Protein AF-A0A4V5TTK5-F1 (afdb_monomer_lite)

Radius of gyration: 23.08 Å; chains: 1; bounding box: 40×77×38 Å

Sequence (140 aa):
MKKFFKFGCLGIITIFAILVVIMIIDIANDDPKSKEKPKETVTATAKWKEKIKEIASSNKNPNEKFDEVSKYAHAYKASKDEVKQFGDAIIKEYKDKNYIKDISNHEYMLTNIFKSQVVDRNALEKPLKDFAFDFWQNSK

Foldseek 3Di:
DDDDDDDPDDPVVVVVVVVVVVVVVVVDDDDDDDPDDPPPPVVLVVVLLVVLVVLQPDPDDLVVSLVVLLVVLVVDDDDPVLLVVLLVVLVVCVVVVPLPVCLVRSSSLSSNLSSLSNNLVPPPDPVSNVSSVVSNVVSD

Structure (mmCIF, N/CA/C/O backbone):
data_AF-A0A4V5TTK5-F1
#
_entry.id   AF-A0A4V5TTK5-F1
#
loop_
_atom_site.group_PDB
_atom_site.id
_atom_site.type_symbol
_atom_site.label_atom_id
_atom_site.label_alt_id
_atom_site.label_comp_id
_atom_site.label_asym_id
_atom_site.label_entity_id
_atom_site.label_seq_id
_atom_site.pdbx_PDB_ins_code
_atom_site.Cartn_x
_atom_site.Cartn_y
_atom_site.Cartn_z
_atom_site.occupancy
_atom_site.B_iso_or_equiv
_atom_site.auth_seq_id
_atom_site.auth_comp_id
_atom_site.auth_asym_id
_atom_site.auth_atom_id
_atom_site.pdbx_PDB_model_num
ATOM 1 N N . MET A 1 1 ? -12.561 -65.076 -11.895 1.00 47.44 1 MET A N 1
ATOM 2 C CA . MET A 1 1 ? -11.856 -64.939 -10.599 1.00 47.44 1 MET A CA 1
ATOM 3 C C . MET A 1 1 ? -11.118 -63.610 -10.548 1.00 47.44 1 MET A C 1
ATOM 5 O O . MET A 1 1 ? -10.272 -63.401 -11.402 1.00 47.44 1 MET A O 1
ATOM 9 N N . LYS A 1 2 ? -11.441 -62.771 -9.553 1.00 41.44 2 LYS A N 1
ATOM 10 C CA . LYS A 1 2 ? -10.568 -61.906 -8.720 1.00 41.44 2 LYS A CA 1
ATOM 11 C C . LYS A 1 2 ? -11.330 -60.636 -8.324 1.00 41.44 2 LYS A C 1
ATOM 13 O O . LYS A 1 2 ? -11.574 -59.745 -9.126 1.00 41.44 2 LYS A O 1
ATOM 18 N N . LYS A 1 3 ? -11.770 -60.652 -7.064 1.00 45.44 3 LYS A N 1
ATOM 19 C CA . LYS A 1 3 ? -12.474 -59.588 -6.348 1.00 45.44 3 LYS A CA 1
ATOM 20 C C . LYS A 1 3 ? -11.459 -58.496 -5.998 1.00 45.44 3 LYS A C 1
ATOM 22 O O . LYS A 1 3 ? -10.465 -58.813 -5.351 1.00 45.44 3 LYS A O 1
ATOM 27 N N . PHE A 1 4 ? -11.711 -57.245 -6.377 1.00 50.12 4 PHE A N 1
ATOM 28 C CA . PHE A 1 4 ? -10.937 -56.111 -5.870 1.00 50.12 4 PHE A CA 1
ATOM 29 C C . PHE A 1 4 ? -11.594 -55.573 -4.599 1.00 50.12 4 PHE A C 1
ATOM 31 O O . PHE A 1 4 ? -12.742 -55.129 -4.590 1.00 50.12 4 PHE A O 1
ATOM 38 N N . PHE A 1 5 ? -10.850 -55.726 -3.509 1.00 46.81 5 PHE A N 1
ATOM 39 C CA . PHE A 1 5 ? -11.194 -55.348 -2.150 1.00 46.81 5 PHE A CA 1
ATOM 40 C C . PHE A 1 5 ? -11.217 -53.821 -1.993 1.00 46.81 5 PHE A C 1
ATOM 42 O O . PHE A 1 5 ? -10.261 -53.129 -2.336 1.00 46.81 5 PHE A O 1
ATOM 49 N N . LYS A 1 6 ? -12.310 -53.318 -1.415 1.00 52.31 6 LYS A N 1
ATOM 50 C CA . LYS A 1 6 ? -12.438 -51.985 -0.819 1.00 52.31 6 LYS A CA 1
ATOM 51 C C . LYS A 1 6 ? -11.553 -51.898 0.428 1.00 52.31 6 LYS A C 1
ATOM 53 O O . LYS A 1 6 ? -11.930 -52.527 1.400 1.00 52.31 6 LYS A O 1
ATOM 58 N N . PHE A 1 7 ? -10.474 -51.111 0.437 1.00 45.97 7 PHE A N 1
ATOM 59 C CA . PHE A 1 7 ? -9.877 -50.522 1.656 1.00 45.97 7 PHE A CA 1
ATOM 60 C C . PHE A 1 7 ? -8.931 -49.370 1.277 1.00 45.97 7 PHE A C 1
ATOM 62 O O . PHE A 1 7 ? -7.724 -49.542 1.169 1.00 45.97 7 PHE A O 1
ATOM 69 N N . GLY A 1 8 ? -9.485 -48.178 1.067 1.00 52.75 8 GLY A N 1
ATOM 70 C CA . GLY A 1 8 ? -8.713 -46.957 0.840 1.00 52.75 8 GLY A CA 1
ATOM 71 C C . GLY A 1 8 ? -9.360 -45.804 1.586 1.00 52.75 8 GLY A C 1
ATOM 72 O O . GLY A 1 8 ? -10.211 -45.141 1.015 1.00 52.75 8 GLY A O 1
ATOM 73 N N . CYS A 1 9 ? -9.033 -45.644 2.874 1.00 55.34 9 CYS A N 1
ATOM 74 C CA . CYS A 1 9 ? -9.132 -44.356 3.588 1.00 55.34 9 CYS A CA 1
ATOM 75 C C . CYS A 1 9 ? -8.640 -44.406 5.047 1.00 55.34 9 CYS A C 1
ATOM 77 O O . CYS A 1 9 ? -8.302 -43.365 5.593 1.00 55.34 9 CYS A O 1
ATOM 79 N N . LEU A 1 10 ? -8.559 -45.575 5.700 1.00 48.78 10 LEU A N 1
ATOM 80 C CA . LEU A 1 10 ? -8.215 -45.613 7.134 1.00 48.78 10 LEU A CA 1
ATOM 81 C C . LEU A 1 10 ? -6.706 -45.584 7.439 1.00 48.78 10 LEU A C 1
ATOM 83 O O . LEU A 1 10 ? -6.317 -45.027 8.457 1.00 48.78 10 LEU A O 1
ATOM 87 N N . GLY A 1 11 ? -5.848 -46.127 6.568 1.00 45.59 11 GLY A N 1
ATOM 88 C CA . GLY A 1 11 ? -4.402 -46.226 6.839 1.00 45.59 11 GLY A CA 1
ATOM 89 C C . GLY A 1 11 ? -3.608 -44.919 6.690 1.00 45.59 11 GLY A C 1
ATOM 90 O O . GLY A 1 11 ? -2.536 -44.785 7.269 1.00 45.59 11 GLY A O 1
ATOM 91 N N . ILE A 1 12 ? -4.127 -43.940 5.942 1.00 54.38 12 ILE A N 1
ATOM 92 C CA . ILE A 1 12 ? -3.428 -42.664 5.690 1.00 54.38 12 ILE A CA 1
ATOM 93 C C . ILE A 1 12 ? -3.578 -41.715 6.889 1.00 54.38 12 ILE A C 1
ATOM 95 O O . ILE A 1 12 ? -2.636 -41.012 7.245 1.00 54.38 12 ILE A O 1
ATOM 99 N N . ILE A 1 13 ? -4.731 -41.739 7.564 1.00 53.50 13 ILE A N 1
ATOM 100 C CA . ILE A 1 13 ? -5.028 -40.849 8.698 1.00 53.50 13 ILE A CA 1
ATOM 101 C C . ILE A 1 13 ? -4.126 -41.179 9.900 1.00 53.50 13 ILE A C 1
ATOM 103 O O . ILE A 1 13 ? -3.631 -40.278 10.573 1.00 53.50 13 ILE A O 1
ATOM 107 N N . THR A 1 14 ? -3.839 -42.463 10.137 1.00 53.69 14 THR A N 1
ATOM 108 C CA . THR A 1 14 ? -2.983 -42.904 11.251 1.00 53.69 14 THR A CA 1
ATOM 109 C C . THR A 1 14 ? -1.510 -42.537 11.041 1.00 53.69 14 THR A C 1
ATOM 111 O O . THR A 1 14 ? -0.830 -42.179 11.998 1.00 53.69 14 THR A O 1
ATOM 114 N N . ILE A 1 15 ? -1.022 -42.551 9.795 1.00 55.06 15 ILE A N 1
ATOM 115 C CA . ILE A 1 15 ? 0.351 -42.134 9.454 1.00 55.06 15 ILE A CA 1
ATOM 116 C C . ILE A 1 15 ? 0.534 -40.623 9.661 1.00 55.06 15 ILE A C 1
ATOM 118 O O . ILE A 1 15 ? 1.550 -40.195 10.206 1.00 55.06 15 ILE A O 1
ATOM 122 N N . PHE A 1 16 ? -0.468 -39.813 9.301 1.00 54.66 16 PHE A N 1
ATOM 123 C CA . PHE A 1 16 ? -0.431 -38.367 9.540 1.00 54.66 16 PHE A CA 1
ATOM 124 C C . PHE A 1 16 ? -0.452 -38.012 11.033 1.00 54.66 16 PHE A C 1
ATOM 126 O O . PHE A 1 16 ? 0.270 -37.109 11.449 1.00 54.66 16 PHE A O 1
ATOM 133 N N . ALA A 1 17 ? -1.212 -38.743 11.854 1.00 55.47 17 ALA A N 1
ATOM 134 C CA . ALA A 1 17 ? -1.234 -38.523 13.301 1.00 55.47 17 ALA A CA 1
ATOM 135 C C . ALA A 1 17 ? 0.129 -38.802 13.964 1.00 55.47 17 ALA A C 1
ATOM 137 O O . ALA A 1 17 ? 0.539 -38.062 14.854 1.00 55.47 17 ALA A O 1
ATOM 138 N N . ILE A 1 18 ? 0.865 -39.819 13.499 1.00 56.59 18 ILE A N 1
ATOM 139 C CA . ILE A 1 18 ? 2.203 -40.149 14.020 1.00 56.59 18 ILE A CA 1
ATOM 140 C C . ILE A 1 18 ? 3.228 -39.062 13.654 1.00 56.59 18 ILE A C 1
ATOM 142 O O . ILE A 1 18 ? 4.029 -38.673 14.502 1.00 56.59 18 ILE A O 1
ATOM 146 N N . LEU A 1 19 ? 3.177 -38.516 12.433 1.00 54.06 19 LEU A N 1
ATOM 147 C CA . LEU A 1 19 ? 4.081 -37.435 12.013 1.00 54.06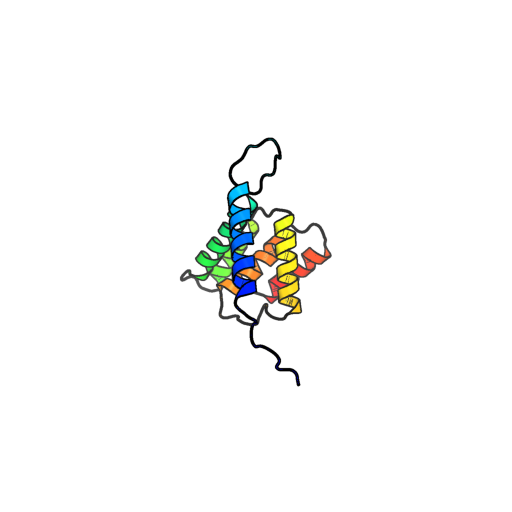 19 LEU A CA 1
ATOM 148 C C . LEU A 1 19 ? 3.880 -36.140 12.815 1.00 54.06 19 LEU A C 1
ATOM 150 O O . LEU A 1 19 ? 4.858 -35.468 13.137 1.00 54.06 19 LEU A O 1
ATOM 154 N N . VAL A 1 20 ? 2.638 -35.810 13.186 1.00 56.91 20 VAL A N 1
ATOM 155 C CA . VAL A 1 20 ? 2.352 -34.631 14.022 1.00 56.91 20 VAL A CA 1
ATOM 156 C C . VAL A 1 20 ? 2.884 -34.809 15.448 1.00 56.91 20 VAL A C 1
ATOM 158 O O . VAL A 1 20 ? 3.375 -33.848 16.028 1.00 56.91 20 VAL A O 1
ATOM 161 N N . VAL A 1 21 ? 2.851 -36.023 16.010 1.00 53.69 21 VAL A N 1
ATOM 162 C CA . VAL A 1 21 ? 3.353 -36.282 17.373 1.00 53.69 21 VAL A CA 1
ATOM 163 C C . VAL A 1 21 ? 4.884 -36.215 17.451 1.00 53.69 21 VAL A C 1
ATOM 165 O O . VAL A 1 21 ? 5.406 -35.688 18.430 1.00 53.69 21 VAL A O 1
ATOM 168 N N . ILE A 1 22 ? 5.612 -36.665 16.420 1.00 52.66 22 ILE A N 1
ATOM 169 C CA . ILE A 1 22 ? 7.087 -36.583 16.398 1.00 52.66 22 ILE A CA 1
ATOM 170 C C . ILE A 1 22 ? 7.560 -35.117 16.357 1.00 52.66 22 ILE A C 1
ATOM 172 O O . ILE A 1 22 ? 8.483 -34.767 17.085 1.00 52.66 22 ILE A O 1
ATOM 176 N N . MET A 1 23 ? 6.876 -34.231 15.618 1.00 51.31 23 MET A N 1
ATOM 177 C CA . MET A 1 23 ? 7.220 -32.797 15.581 1.00 51.31 23 MET A CA 1
ATOM 178 C C . MET A 1 23 ? 7.064 -32.066 16.927 1.00 51.31 23 MET A C 1
ATOM 180 O O . MET A 1 23 ? 7.651 -31.002 17.101 1.00 51.31 23 MET A O 1
ATOM 184 N N . ILE A 1 24 ? 6.282 -32.592 17.878 1.00 50.19 24 ILE A N 1
ATOM 185 C CA . ILE A 1 24 ? 6.076 -31.939 19.184 1.00 50.19 24 ILE A CA 1
ATOM 186 C C . ILE A 1 24 ? 7.198 -32.308 20.174 1.00 50.19 24 ILE A C 1
ATOM 188 O O . ILE A 1 24 ? 7.489 -31.534 21.083 1.00 50.19 24 ILE A O 1
ATOM 192 N N . ILE A 1 25 ? 7.855 -33.461 20.004 1.00 45.88 25 ILE A N 1
ATOM 193 C CA . ILE A 1 25 ? 8.853 -33.966 20.964 1.00 45.88 25 ILE A CA 1
ATOM 194 C C . ILE A 1 25 ? 10.209 -33.249 20.820 1.00 45.88 25 ILE A C 1
ATOM 196 O O . ILE A 1 25 ? 10.880 -33.033 21.827 1.00 45.88 25 ILE A O 1
ATOM 200 N N . ASP A 1 26 ? 10.568 -32.760 19.630 1.00 42.88 26 ASP A N 1
ATOM 201 C CA . ASP A 1 26 ? 11.822 -32.012 19.409 1.00 42.88 26 ASP A CA 1
ATOM 202 C C . ASP A 1 26 ? 11.831 -30.586 20.016 1.00 42.88 26 ASP A C 1
ATOM 204 O O . ASP A 1 26 ? 12.825 -29.872 19.918 1.00 42.88 26 ASP A O 1
ATOM 208 N N . ILE A 1 27 ? 10.753 -30.153 20.689 1.00 49.81 27 ILE A N 1
ATOM 209 C CA . ILE A 1 27 ? 10.673 -28.847 21.383 1.00 49.81 27 ILE A CA 1
ATOM 210 C C . ILE A 1 27 ? 11.315 -28.880 22.785 1.00 49.81 27 ILE A C 1
ATOM 212 O O . ILE A 1 27 ? 11.513 -27.833 23.403 1.00 49.81 27 ILE A O 1
ATOM 216 N N . ALA A 1 28 ? 11.689 -30.052 23.298 1.00 51.34 28 ALA A N 1
ATOM 217 C CA . ALA A 1 28 ? 12.290 -30.189 24.621 1.00 51.34 28 ALA A CA 1
ATOM 218 C C . ALA A 1 28 ? 13.672 -30.846 24.552 1.00 51.34 28 ALA A C 1
ATOM 220 O O . ALA A 1 28 ? 13.812 -31.972 25.010 1.00 51.34 28 ALA A O 1
ATOM 221 N N . ASN A 1 29 ? 14.680 -30.167 23.988 1.00 52.03 29 ASN A N 1
ATOM 222 C CA . ASN A 1 29 ? 16.067 -30.278 24.465 1.00 52.03 29 ASN A CA 1
ATOM 223 C C . ASN A 1 29 ? 17.012 -29.235 23.834 1.00 52.03 29 ASN A C 1
ATOM 225 O O . ASN A 1 29 ? 17.222 -29.217 22.628 1.00 52.03 29 ASN A O 1
ATOM 229 N N . ASP A 1 30 ? 17.566 -28.419 24.732 1.00 44.56 30 ASP A N 1
ATOM 230 C CA . ASP A 1 30 ? 18.868 -27.736 24.763 1.00 44.56 30 ASP A CA 1
ATOM 231 C C . ASP A 1 30 ? 19.461 -27.021 23.525 1.00 44.56 30 ASP A C 1
ATOM 233 O O . ASP A 1 30 ? 19.800 -27.599 22.494 1.00 44.56 30 ASP A O 1
ATOM 237 N N . ASP A 1 31 ? 19.711 -25.727 23.740 1.00 46.72 31 ASP A N 1
ATOM 238 C CA . ASP A 1 31 ? 20.565 -24.802 22.980 1.00 46.72 31 ASP A CA 1
ATOM 239 C C . ASP A 1 31 ? 22.060 -25.230 23.068 1.00 46.72 31 ASP A C 1
ATOM 241 O O . ASP A 1 31 ? 22.448 -25.849 24.062 1.00 46.72 31 ASP A O 1
ATOM 245 N N . PRO A 1 32 ? 22.964 -24.855 22.125 1.00 52.19 32 PRO A N 1
ATOM 246 C CA . PRO A 1 32 ? 23.343 -23.445 22.011 1.00 52.19 32 PRO A CA 1
ATOM 247 C C . PRO A 1 32 ? 23.688 -22.915 20.602 1.00 52.19 32 PRO A C 1
ATOM 249 O O . PRO A 1 32 ? 24.376 -23.545 19.802 1.00 52.19 32 PRO A O 1
ATOM 252 N N . LYS A 1 33 ? 23.391 -21.618 20.435 1.00 45.59 33 LYS A N 1
ATOM 253 C CA . LYS A 1 33 ? 23.933 -20.651 19.452 1.00 45.59 33 LYS A CA 1
ATOM 254 C C . LYS A 1 33 ? 23.408 -20.771 18.018 1.00 45.59 33 LYS A C 1
ATOM 256 O O . LYS A 1 33 ? 24.103 -21.213 17.109 1.00 45.59 33 LYS A O 1
ATOM 261 N N . SER A 1 34 ? 22.321 -20.047 17.773 1.00 38.97 34 SER A N 1
ATOM 262 C CA . SER A 1 34 ? 22.246 -19.169 16.604 1.00 38.97 34 SER A CA 1
ATOM 263 C C . SER A 1 34 ? 21.635 -17.831 17.016 1.00 38.97 34 SER A C 1
ATOM 265 O O . SER A 1 34 ? 20.523 -17.773 17.535 1.00 38.97 34 SER A O 1
ATOM 267 N N . LYS A 1 35 ? 22.374 -16.731 16.822 1.00 50.50 35 LYS A N 1
ATOM 268 C CA . LYS A 1 35 ? 21.798 -15.380 16.853 1.00 50.50 35 LYS A CA 1
ATOM 269 C C . LYS A 1 35 ? 20.933 -15.212 15.603 1.00 50.50 35 LYS A C 1
ATOM 271 O O . LYS A 1 35 ? 21.319 -14.510 14.676 1.00 50.50 35 LYS A O 1
ATOM 276 N N . GLU A 1 36 ? 19.758 -15.816 15.590 1.00 46.12 36 GLU A N 1
ATOM 277 C CA . GLU A 1 36 ? 18.680 -15.352 14.735 1.00 46.12 36 GLU A CA 1
ATOM 278 C C . GLU A 1 36 ? 17.745 -14.506 15.585 1.00 46.12 36 GLU A C 1
ATOM 280 O O . GLU A 1 36 ? 17.329 -14.879 16.680 1.00 46.12 36 GLU A O 1
ATOM 285 N N . LYS A 1 37 ? 17.410 -13.327 15.070 1.00 53.47 37 LYS A N 1
ATOM 286 C CA . LYS A 1 37 ? 16.433 -12.421 15.664 1.00 53.47 37 LYS A CA 1
ATOM 287 C C . LYS A 1 37 ? 15.128 -12.499 14.852 1.00 53.47 37 LYS A C 1
ATOM 289 O O . LYS A 1 37 ? 14.810 -11.525 14.179 1.00 53.47 37 LYS A O 1
ATOM 294 N N . PRO A 1 38 ? 14.324 -13.584 14.891 1.00 47.91 38 PRO A N 1
ATOM 295 C CA . PRO A 1 38 ? 13.055 -13.643 14.169 1.00 47.91 38 PRO A CA 1
ATOM 296 C C . PRO A 1 38 ? 11.878 -13.179 15.048 1.00 47.91 38 PRO A C 1
ATOM 298 O O . PRO A 1 38 ? 10.820 -13.799 15.065 1.00 47.91 38 PRO A O 1
ATOM 301 N N . LYS A 1 39 ? 12.039 -12.084 15.810 1.00 46.72 39 LYS A N 1
ATOM 302 C CA . LYS A 1 39 ? 10.962 -11.542 16.672 1.00 46.72 39 LYS A CA 1
ATOM 303 C C . LYS A 1 39 ? 10.448 -10.163 16.244 1.00 46.72 39 LYS A C 1
ATOM 305 O O . LYS A 1 39 ? 9.328 -9.791 16.593 1.00 46.72 39 LYS A O 1
ATOM 310 N N . GLU A 1 40 ? 11.211 -9.412 15.451 1.00 51.16 40 GLU A N 1
ATOM 311 C CA . GLU A 1 40 ? 10.786 -8.080 14.989 1.00 51.16 40 GLU A CA 1
ATOM 312 C C . GLU A 1 40 ? 9.823 -8.147 13.793 1.00 51.16 40 GLU A C 1
ATOM 314 O O . GLU A 1 40 ? 8.820 -7.437 13.796 1.00 51.16 40 GLU A O 1
ATOM 319 N N . THR A 1 41 ? 10.039 -9.050 12.833 1.00 49.00 41 THR A N 1
ATOM 320 C CA . THR A 1 41 ? 9.273 -9.091 11.571 1.00 49.00 41 THR A CA 1
ATOM 321 C C . THR A 1 41 ? 7.802 -9.485 11.758 1.00 49.00 41 THR A C 1
ATOM 323 O O . THR A 1 41 ? 6.917 -8.871 11.162 1.00 49.00 41 THR A O 1
ATOM 326 N N . VAL A 1 42 ? 7.504 -10.456 12.632 1.00 53.94 42 VAL A N 1
ATOM 327 C CA . VAL A 1 42 ? 6.114 -10.874 12.926 1.00 53.94 42 VAL A CA 1
ATOM 328 C C . VAL A 1 42 ? 5.358 -9.762 13.660 1.00 53.94 42 VAL A C 1
ATOM 330 O O . VAL A 1 42 ? 4.216 -9.447 13.328 1.00 53.94 42 VAL A O 1
ATOM 333 N N . THR A 1 43 ? 6.029 -9.103 14.607 1.00 59.91 43 THR A N 1
ATOM 334 C CA . THR A 1 43 ? 5.450 -8.020 15.411 1.00 59.91 43 THR A CA 1
ATOM 335 C C . THR A 1 43 ? 5.208 -6.756 14.577 1.00 59.91 43 THR A C 1
ATOM 337 O O . THR A 1 43 ? 4.193 -6.088 14.755 1.00 59.91 43 THR A O 1
ATOM 340 N N . ALA A 1 44 ? 6.110 -6.424 13.647 1.00 62.09 44 ALA A N 1
ATOM 341 C CA . ALA A 1 44 ? 5.934 -5.307 12.717 1.00 62.09 44 ALA A CA 1
ATOM 342 C C . ALA A 1 44 ? 4.802 -5.574 11.710 1.00 62.09 44 ALA A C 1
ATOM 344 O O . ALA A 1 44 ? 3.955 -4.705 11.501 1.00 62.09 44 ALA A O 1
ATOM 345 N N . THR A 1 45 ? 4.722 -6.802 11.178 1.00 64.44 45 THR A N 1
ATOM 346 C CA . THR A 1 45 ? 3.671 -7.218 10.231 1.00 64.44 45 THR A CA 1
ATOM 347 C C . THR A 1 45 ? 2.266 -7.103 10.823 1.00 64.44 45 THR A C 1
ATOM 349 O O . THR A 1 45 ? 1.331 -6.725 10.118 1.00 64.44 45 THR A O 1
ATOM 352 N N . ALA A 1 46 ? 2.102 -7.425 12.108 1.00 73.12 46 ALA A N 1
ATOM 353 C CA . ALA A 1 46 ? 0.827 -7.260 12.801 1.00 73.12 46 ALA A CA 1
ATOM 354 C C . ALA A 1 46 ? 0.471 -5.774 12.997 1.00 73.12 46 ALA A C 1
ATOM 356 O O . ALA A 1 46 ? -0.653 -5.361 12.716 1.00 73.12 46 ALA A O 1
ATOM 357 N N . LYS A 1 47 ? 1.448 -4.946 13.387 1.00 89.31 47 LYS A N 1
ATOM 358 C CA . LYS A 1 47 ? 1.219 -3.545 13.774 1.00 89.31 47 LYS A CA 1
ATOM 359 C C . LYS A 1 47 ? 0.745 -2.641 12.639 1.00 89.31 47 LYS A C 1
ATOM 361 O O . LYS A 1 47 ? -0.168 -1.845 12.849 1.00 89.31 47 LYS A O 1
ATOM 366 N N . TRP A 1 48 ? 1.345 -2.720 11.448 1.00 95.38 48 TRP A N 1
ATOM 367 C CA . TRP A 1 48 ? 0.923 -1.833 10.354 1.00 95.38 48 TRP A CA 1
ATOM 368 C C . TRP A 1 48 ? -0.480 -2.181 9.853 1.00 95.38 48 TRP A C 1
ATOM 370 O O . TRP A 1 48 ? -1.262 -1.281 9.558 1.00 95.38 48 TRP A O 1
ATOM 380 N N . LYS A 1 49 ? -0.829 -3.474 9.821 1.00 96.12 49 LYS A N 1
ATOM 381 C CA . LYS A 1 49 ? -2.169 -3.939 9.432 1.00 96.12 49 LYS A CA 1
ATOM 382 C C . LYS A 1 49 ? -3.229 -3.421 10.392 1.00 96.12 49 LYS A C 1
ATOM 384 O O . LYS A 1 49 ? -4.235 -2.876 9.952 1.00 96.12 49 LYS A O 1
ATOM 389 N N . GLU A 1 50 ? -2.976 -3.541 11.695 1.00 96.50 50 GLU A N 1
ATOM 390 C CA . GLU A 1 50 ? -3.864 -3.009 12.730 1.00 96.50 50 GLU A CA 1
ATOM 391 C C . GLU A 1 50 ? -4.054 -1.498 12.587 1.00 96.50 50 GLU A C 1
ATOM 393 O O . GLU A 1 50 ? -5.189 -1.024 12.637 1.00 96.50 50 GLU A O 1
ATOM 398 N N . LYS A 1 51 ? -2.976 -0.746 12.318 1.00 97.25 51 LYS A N 1
ATOM 399 C CA . LYS A 1 51 ? -3.087 0.702 12.124 1.00 97.25 51 LYS A CA 1
ATOM 400 C C . LYS A 1 51 ? -3.923 1.062 10.896 1.00 97.25 51 LYS A C 1
ATOM 402 O O . LYS A 1 51 ? -4.746 1.968 10.968 1.00 97.25 51 LYS A O 1
ATOM 407 N N . ILE A 1 52 ? -3.757 0.357 9.779 1.00 97.69 52 ILE A N 1
ATOM 408 C CA . ILE A 1 52 ? -4.574 0.600 8.580 1.00 97.69 52 ILE A CA 1
ATOM 409 C C . ILE A 1 52 ? -6.039 0.259 8.844 1.00 97.69 52 ILE A C 1
ATOM 411 O O . ILE A 1 52 ? -6.917 1.029 8.461 1.00 97.69 52 ILE A O 1
ATOM 415 N N . LYS A 1 53 ? -6.312 -0.843 9.547 1.00 97.56 53 LYS A N 1
ATOM 416 C CA . LYS A 1 53 ? -7.671 -1.227 9.936 1.00 97.56 53 LYS A CA 1
ATOM 417 C C . LYS A 1 53 ? -8.334 -0.183 10.837 1.00 97.56 53 LYS A C 1
ATOM 419 O O . LYS A 1 53 ? -9.507 0.132 10.640 1.00 97.56 53 LYS A O 1
ATOM 424 N N . GLU A 1 54 ? -7.590 0.383 11.788 1.00 97.88 54 GLU A N 1
ATOM 425 C CA . GLU A 1 54 ? -8.042 1.496 12.634 1.00 97.88 54 GLU A CA 1
ATOM 426 C C . GLU A 1 54 ? -8.439 2.712 11.779 1.00 97.88 54 GLU A C 1
ATOM 428 O O . GLU A 1 54 ? -9.549 3.230 11.915 1.00 97.88 54 GLU A O 1
ATOM 433 N N . ILE A 1 55 ? -7.577 3.122 10.840 1.00 98.00 55 ILE A N 1
ATOM 434 C CA . ILE A 1 55 ? -7.843 4.248 9.930 1.00 98.00 55 ILE A CA 1
ATOM 435 C C . ILE A 1 55 ? -9.077 3.956 9.066 1.00 98.00 55 ILE A C 1
ATOM 437 O O . ILE A 1 55 ? -9.981 4.790 8.962 1.00 98.00 55 ILE A O 1
ATOM 441 N N . ALA A 1 56 ? -9.152 2.758 8.483 1.00 97.00 56 ALA A N 1
ATOM 442 C CA . ALA A 1 56 ? -10.245 2.333 7.615 1.00 97.00 56 ALA A CA 1
ATOM 443 C C . ALA A 1 56 ? -11.600 2.331 8.335 1.00 97.00 56 ALA A C 1
ATOM 445 O O . ALA A 1 56 ? -12.599 2.768 7.758 1.00 97.00 56 ALA A O 1
ATOM 446 N N . SER A 1 57 ? -11.614 1.906 9.601 1.00 97.31 57 SER A N 1
ATOM 447 C CA . SER A 1 57 ? -12.816 1.796 10.440 1.00 97.31 57 SER A CA 1
ATOM 448 C C . SER A 1 57 ? -13.238 3.119 11.088 1.00 97.31 57 SER A C 1
ATOM 450 O O . SER A 1 57 ? -14.285 3.183 11.725 1.00 97.31 57 SER A O 1
ATOM 452 N N . SER A 1 58 ? -12.439 4.181 10.954 1.00 97.56 58 SER A N 1
ATOM 453 C CA . SER A 1 58 ? -12.771 5.490 11.519 1.00 97.56 58 SER A CA 1
ATOM 454 C C . SER A 1 58 ? -13.967 6.147 10.810 1.00 97.56 58 SER A C 1
ATOM 456 O O . SER A 1 58 ? -14.238 5.888 9.634 1.00 97.56 58 SER A O 1
ATOM 458 N N . ASN A 1 59 ? -14.642 7.072 11.498 1.00 96.81 59 ASN A N 1
ATOM 459 C CA . ASN A 1 59 ? -15.747 7.873 10.942 1.00 96.81 59 ASN A CA 1
ATOM 460 C C . ASN A 1 59 ? -15.276 9.023 10.029 1.00 96.81 59 ASN A C 1
ATOM 462 O O . ASN A 1 59 ? -16.063 9.897 9.675 1.00 96.81 59 ASN A O 1
ATOM 466 N N . LYS A 1 60 ? -13.987 9.045 9.676 1.00 96.88 60 LYS A N 1
ATOM 467 C CA . LYS A 1 60 ? -13.386 10.047 8.795 1.00 96.88 60 LYS A CA 1
ATOM 468 C C . LYS A 1 60 ? -13.878 9.890 7.360 1.00 96.88 60 LYS A C 1
ATOM 470 O O . LYS A 1 60 ? -14.200 8.782 6.915 1.00 96.88 60 LYS A O 1
ATOM 475 N N . ASN A 1 61 ? -13.891 10.990 6.619 1.00 95.69 61 ASN A N 1
ATOM 476 C CA . ASN A 1 61 ? -14.180 10.948 5.191 1.00 95.69 61 ASN A CA 1
ATOM 477 C C . ASN A 1 61 ? -13.009 10.298 4.409 1.00 95.69 61 ASN A C 1
ATOM 479 O O . ASN A 1 61 ? -11.915 10.131 4.959 1.00 95.69 61 ASN A O 1
ATOM 483 N N . PRO A 1 62 ? -13.207 9.895 3.139 1.00 93.50 62 PRO A N 1
ATOM 484 C CA . PRO A 1 62 ? -12.160 9.238 2.352 1.00 93.50 62 PRO A CA 1
ATOM 485 C C . PRO A 1 62 ? -10.842 10.024 2.265 1.00 93.50 62 PRO A C 1
ATOM 487 O O . PRO A 1 62 ? -9.776 9.426 2.402 1.00 93.50 62 PRO A O 1
ATOM 490 N N . ASN A 1 63 ? -10.903 11.352 2.127 1.00 94.06 63 ASN A N 1
ATOM 491 C CA . ASN A 1 63 ? -9.713 12.200 2.018 1.00 94.06 63 ASN A CA 1
ATOM 492 C C . ASN A 1 63 ? -8.929 12.228 3.336 1.00 94.06 63 ASN A C 1
ATOM 494 O O . ASN A 1 63 ? -7.718 12.056 3.345 1.00 94.06 63 ASN A O 1
ATOM 498 N N . GLU A 1 64 ? -9.618 12.351 4.468 1.00 97.50 64 GLU A N 1
ATOM 499 C CA . GLU A 1 64 ? -8.984 12.319 5.791 1.00 97.50 64 GLU A CA 1
ATOM 500 C C . GLU A 1 64 ? -8.326 10.960 6.090 1.00 97.50 64 GLU A C 1
ATOM 502 O O . GLU A 1 64 ? -7.258 10.902 6.702 1.00 97.50 64 GLU A O 1
ATOM 507 N N . LYS A 1 65 ? -8.945 9.855 5.649 1.00 97.19 65 LYS A N 1
ATOM 508 C CA . LYS A 1 65 ? -8.357 8.509 5.754 1.00 97.19 65 LYS A CA 1
ATOM 509 C C . LYS A 1 65 ? -7.105 8.382 4.889 1.00 97.19 65 LYS A C 1
ATOM 511 O O . LYS A 1 65 ? -6.101 7.829 5.342 1.00 97.19 65 LYS A O 1
ATOM 516 N N . PHE A 1 66 ? -7.161 8.908 3.666 1.00 95.94 66 PHE A N 1
ATOM 517 C CA . PHE A 1 66 ? -6.020 8.977 2.760 1.00 95.94 66 PHE A CA 1
ATOM 518 C C . PHE A 1 66 ? -4.860 9.785 3.364 1.00 95.94 66 PHE A C 1
ATOM 520 O O . PHE A 1 66 ? -3.715 9.323 3.368 1.00 95.94 66 PHE A O 1
ATOM 527 N N . ASP A 1 67 ? -5.145 10.960 3.921 1.00 97.38 67 ASP A N 1
ATOM 528 C CA . ASP A 1 67 ? -4.138 11.818 4.546 1.00 97.38 67 ASP A CA 1
ATOM 529 C C . ASP A 1 67 ? -3.480 11.121 5.741 1.00 97.38 67 ASP A C 1
ATOM 531 O O . ASP A 1 67 ? -2.255 11.144 5.899 1.00 97.38 67 ASP A O 1
ATOM 535 N N . GLU A 1 68 ? -4.276 10.443 6.571 1.00 98.12 68 GLU A N 1
ATOM 536 C CA . GLU A 1 68 ? -3.764 9.726 7.734 1.00 98.12 68 GLU A CA 1
ATOM 537 C C . GLU A 1 68 ? -2.890 8.528 7.348 1.00 98.12 68 GLU A C 1
ATOM 539 O O . GLU A 1 68 ? -1.802 8.368 7.912 1.00 98.12 68 GLU A O 1
ATOM 544 N N . VAL A 1 69 ? -3.308 7.711 6.371 1.00 97.88 69 VAL A N 1
ATOM 545 C CA . VAL A 1 69 ? -2.484 6.579 5.917 1.00 97.88 69 VAL A CA 1
ATOM 546 C C . VAL A 1 69 ? -1.201 7.056 5.237 1.00 97.88 69 VAL A C 1
ATOM 548 O O . VAL A 1 69 ? -0.150 6.452 5.439 1.00 97.88 69 VAL A O 1
ATOM 551 N N . SER A 1 70 ? -1.247 8.170 4.502 1.00 97.50 70 SER A N 1
ATOM 552 C CA . SER A 1 70 ? -0.072 8.752 3.841 1.00 97.50 70 SER A CA 1
ATOM 553 C C . SER A 1 70 ? 0.927 9.290 4.865 1.00 97.50 70 SER A C 1
ATOM 555 O O . SER A 1 70 ? 2.122 8.992 4.808 1.00 97.50 70 SER A O 1
ATOM 557 N N . LYS A 1 71 ? 0.434 9.999 5.890 1.00 98.06 71 LYS A N 1
ATOM 558 C CA . LYS A 1 71 ? 1.253 10.432 7.028 1.00 98.06 71 LYS A CA 1
ATOM 559 C C . LYS A 1 71 ? 1.888 9.241 7.747 1.00 98.06 71 LYS A C 1
ATOM 561 O O . LYS A 1 71 ? 3.064 9.302 8.109 1.00 98.06 71 LYS A O 1
ATOM 566 N N . TYR A 1 72 ? 1.132 8.161 7.942 1.00 98.06 72 TYR A N 1
ATOM 567 C CA . TYR A 1 72 ? 1.646 6.938 8.548 1.00 98.06 72 TYR A CA 1
ATOM 568 C C . TYR A 1 72 ? 2.724 6.271 7.680 1.00 98.06 72 TYR A C 1
ATOM 570 O O . TYR A 1 72 ? 3.807 5.985 8.189 1.00 98.06 72 TYR A O 1
ATOM 578 N N . ALA A 1 73 ? 2.484 6.101 6.376 1.00 97.56 73 ALA A N 1
ATOM 579 C CA . ALA A 1 73 ? 3.445 5.543 5.424 1.00 97.56 73 ALA A CA 1
ATOM 580 C C . ALA A 1 73 ? 4.757 6.342 5.392 1.00 97.56 73 ALA A C 1
ATOM 582 O O . ALA A 1 73 ? 5.841 5.763 5.388 1.00 97.56 73 ALA A O 1
ATOM 583 N N . HIS A 1 74 ? 4.676 7.675 5.443 1.00 96.44 74 HIS A N 1
ATOM 584 C CA . HIS A 1 74 ? 5.845 8.557 5.486 1.00 96.44 74 HIS A CA 1
ATOM 585 C C . HIS A 1 74 ? 6.695 8.385 6.751 1.00 96.44 74 HIS A C 1
ATOM 587 O O . HIS A 1 74 ? 7.915 8.540 6.690 1.00 96.44 74 HIS A O 1
ATOM 593 N N . ALA A 1 75 ? 6.061 8.090 7.888 1.00 96.31 75 ALA A N 1
ATOM 594 C CA . ALA A 1 75 ? 6.738 7.858 9.161 1.00 96.31 75 ALA A CA 1
ATOM 595 C C . ALA A 1 75 ? 7.181 6.395 9.354 1.00 96.31 75 ALA A C 1
ATOM 597 O O . ALA A 1 75 ? 7.947 6.101 10.278 1.00 96.31 75 ALA A O 1
ATOM 598 N N . TYR A 1 76 ? 6.699 5.477 8.513 1.00 96.56 76 TYR A N 1
ATOM 599 C CA . TYR A 1 76 ? 6.967 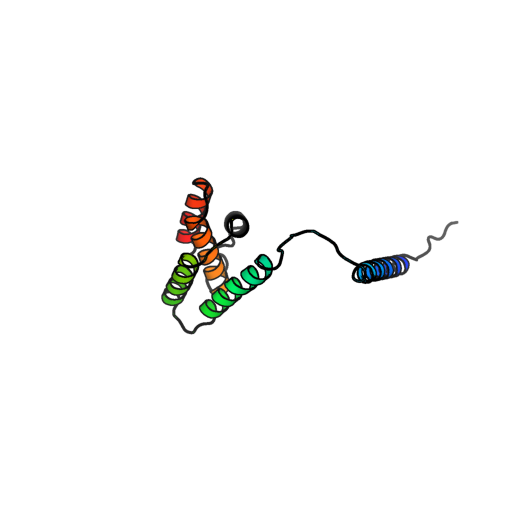4.051 8.630 1.00 96.56 76 TYR A CA 1
ATOM 600 C C . TYR A 1 76 ? 8.419 3.724 8.268 1.00 96.56 76 TYR A C 1
ATOM 602 O O . TYR A 1 76 ? 8.893 4.014 7.170 1.00 96.56 76 TYR A O 1
ATOM 610 N N . LYS A 1 77 ? 9.131 3.082 9.196 1.00 95.06 77 LYS A N 1
ATOM 611 C CA . LYS A 1 77 ? 10.512 2.628 8.994 1.00 95.06 77 LYS A CA 1
ATOM 612 C C . LYS A 1 77 ? 10.504 1.186 8.497 1.00 95.06 77 LYS A C 1
ATOM 614 O O . LYS A 1 77 ? 10.601 0.264 9.302 1.00 95.06 77 LYS A O 1
ATOM 619 N N . ALA A 1 78 ? 10.364 1.009 7.187 1.00 95.06 78 ALA A N 1
ATOM 620 C CA . ALA A 1 78 ? 10.360 -0.314 6.575 1.00 95.06 78 ALA A CA 1
ATOM 621 C C . ALA A 1 78 ? 11.756 -0.949 6.565 1.00 95.06 78 ALA A C 1
ATOM 623 O O . ALA A 1 78 ? 12.762 -0.292 6.293 1.00 95.06 78 ALA A O 1
ATOM 624 N N . SER A 1 79 ? 11.804 -2.256 6.809 1.00 95.69 79 SER A N 1
ATOM 625 C CA . SER A 1 79 ? 12.975 -3.076 6.495 1.00 95.69 79 SER A CA 1
ATOM 626 C C . SER A 1 79 ? 13.098 -3.317 4.984 1.00 95.69 79 SER A C 1
ATOM 628 O O . SER A 1 79 ? 12.127 -3.195 4.237 1.00 95.69 79 SER A O 1
ATOM 630 N N . LYS A 1 80 ? 14.289 -3.713 4.513 1.00 95.12 80 LYS A N 1
ATOM 631 C CA . LYS A 1 80 ? 14.496 -4.083 3.098 1.00 95.12 80 LYS A CA 1
ATOM 632 C C . LYS A 1 80 ? 13.572 -5.226 2.658 1.00 95.12 80 LYS A C 1
ATOM 634 O O . LYS A 1 80 ? 13.053 -5.194 1.544 1.00 95.12 80 LYS A O 1
ATOM 639 N N . ASP A 1 81 ? 13.339 -6.193 3.543 1.00 95.50 81 ASP A N 1
ATOM 640 C CA . ASP A 1 81 ? 12.462 -7.332 3.271 1.00 95.50 81 ASP A CA 1
ATOM 641 C C . ASP A 1 81 ? 11.005 -6.895 3.125 1.00 95.50 81 ASP A C 1
ATOM 643 O O . ASP A 1 81 ? 10.325 -7.337 2.203 1.00 95.50 81 ASP A O 1
ATOM 647 N N . GLU A 1 82 ? 10.531 -5.977 3.971 1.00 96.25 82 GLU A N 1
ATOM 648 C CA . GLU A 1 82 ? 9.184 -5.414 3.840 1.00 96.25 82 GLU A CA 1
ATOM 649 C C . GLU A 1 82 ? 9.023 -4.606 2.558 1.00 96.25 82 GLU A C 1
ATOM 651 O O . GLU A 1 82 ? 8.011 -4.753 1.883 1.00 96.25 82 GLU A O 1
ATOM 656 N N . VAL A 1 83 ? 10.020 -3.802 2.173 1.00 97.56 83 VAL A N 1
ATOM 657 C CA . VAL A 1 83 ? 9.986 -3.076 0.892 1.00 97.56 83 VAL A CA 1
ATOM 658 C C . VAL A 1 83 ? 9.845 -4.055 -0.271 1.00 97.56 83 VAL A C 1
ATOM 660 O O . VAL A 1 83 ? 9.019 -3.838 -1.157 1.00 97.56 83 VAL A O 1
ATOM 663 N N . LYS A 1 84 ? 10.589 -5.168 -0.248 1.00 96.88 84 LYS A N 1
ATOM 664 C CA . LYS A 1 84 ? 10.462 -6.214 -1.266 1.00 96.88 84 LYS A CA 1
ATOM 665 C C . LYS A 1 84 ? 9.078 -6.867 -1.236 1.00 96.88 84 LYS A C 1
ATOM 667 O O . LYS A 1 84 ? 8.437 -6.970 -2.276 1.00 96.88 84 LYS A O 1
ATOM 672 N N . GLN A 1 85 ? 8.597 -7.278 -0.063 1.00 97.31 85 GLN A N 1
ATOM 673 C CA . GLN A 1 85 ? 7.283 -7.911 0.094 1.00 97.31 85 GLN A CA 1
ATOM 674 C C . GLN A 1 85 ? 6.141 -6.993 -0.354 1.00 97.31 85 GLN A C 1
ATOM 676 O O . GLN A 1 85 ? 5.199 -7.441 -1.007 1.00 97.31 85 GLN A O 1
ATOM 681 N N . PHE A 1 86 ? 6.211 -5.707 -0.016 1.00 98.12 86 PHE A N 1
ATOM 682 C CA . PHE A 1 86 ? 5.232 -4.711 -0.433 1.00 98.12 86 PHE A CA 1
ATOM 683 C C . PHE A 1 86 ? 5.300 -4.472 -1.937 1.00 98.12 86 PHE A C 1
ATOM 685 O O . PHE A 1 86 ? 4.247 -4.444 -2.567 1.00 98.12 86 PHE A O 1
ATOM 692 N N . GLY A 1 87 ? 6.505 -4.389 -2.512 1.00 98.19 87 GLY A N 1
ATOM 693 C CA . GLY A 1 87 ? 6.726 -4.291 -3.955 1.00 98.19 87 GLY A CA 1
ATOM 694 C C . GLY A 1 87 ? 6.120 -5.471 -4.715 1.00 98.19 87 GLY A C 1
ATOM 695 O O . GLY A 1 87 ? 5.318 -5.279 -5.626 1.00 98.19 87 GLY A O 1
ATOM 696 N N . ASP A 1 88 ? 6.426 -6.696 -4.285 1.00 98.38 88 ASP A N 1
ATOM 697 C CA . ASP A 1 88 ? 5.872 -7.921 -4.869 1.00 98.38 88 ASP A CA 1
ATOM 698 C C . ASP A 1 88 ? 4.334 -7.934 -4.779 1.00 98.38 88 ASP A C 1
ATOM 700 O O . ASP A 1 88 ? 3.651 -8.316 -5.733 1.00 98.38 88 ASP A O 1
ATOM 704 N N . ALA A 1 89 ? 3.775 -7.461 -3.658 1.00 97.94 89 ALA A N 1
ATOM 705 C CA . ALA A 1 89 ? 2.333 -7.365 -3.472 1.00 97.94 89 ALA A CA 1
ATOM 706 C C . ALA A 1 89 ? 1.682 -6.378 -4.455 1.00 97.94 89 ALA A C 1
ATOM 708 O O . ALA A 1 89 ? 0.742 -6.764 -5.141 1.00 97.94 89 ALA A O 1
ATOM 709 N N . ILE A 1 90 ? 2.178 -5.141 -4.579 1.00 98.12 90 ILE A N 1
ATOM 710 C CA . ILE A 1 90 ? 1.570 -4.147 -5.485 1.00 98.12 90 ILE A CA 1
ATOM 711 C C . ILE A 1 90 ? 1.727 -4.531 -6.966 1.00 98.12 90 ILE A C 1
ATOM 713 O O . ILE A 1 90 ? 0.819 -4.309 -7.766 1.00 98.12 90 ILE A O 1
ATOM 717 N N . ILE A 1 91 ? 2.828 -5.197 -7.334 1.00 98.12 91 ILE A N 1
ATOM 718 C CA . ILE A 1 91 ? 3.011 -5.751 -8.684 1.00 98.12 91 ILE A CA 1
ATOM 719 C C . ILE A 1 91 ? 1.959 -6.822 -8.965 1.00 98.12 91 ILE A C 1
ATOM 721 O O . ILE A 1 91 ? 1.389 -6.861 -10.057 1.00 98.12 91 ILE A O 1
ATOM 725 N N . LYS A 1 92 ? 1.687 -7.694 -7.989 1.00 97.69 92 LYS A N 1
ATOM 726 C CA . LYS A 1 92 ? 0.650 -8.717 -8.115 1.00 97.69 92 LYS A CA 1
ATOM 727 C C . LYS A 1 92 ? -0.740 -8.093 -8.251 1.00 97.69 92 LYS A C 1
ATOM 729 O O . LYS A 1 92 ? -1.470 -8.470 -9.161 1.00 97.69 92 LYS A O 1
ATOM 734 N N . GLU A 1 93 ? -1.083 -7.111 -7.416 1.00 96.69 93 GLU A N 1
ATOM 735 C CA . GLU A 1 93 ? -2.372 -6.407 -7.500 1.00 96.69 93 GLU A CA 1
ATOM 736 C C . GLU A 1 93 ? -2.590 -5.751 -8.872 1.00 96.69 93 GLU A C 1
ATOM 738 O O . GLU A 1 93 ? -3.695 -5.809 -9.416 1.00 96.69 93 GLU A O 1
ATOM 743 N N . TYR A 1 94 ? -1.534 -5.175 -9.460 1.00 96.06 94 TYR A N 1
ATOM 744 C CA . TYR A 1 94 ? -1.572 -4.620 -10.813 1.00 96.06 94 TYR A CA 1
ATOM 745 C C . TYR A 1 94 ? -1.770 -5.699 -11.883 1.00 96.06 94 TYR A C 1
ATOM 747 O O . TYR A 1 94 ? -2.677 -5.589 -12.709 1.00 96.06 94 TYR A O 1
ATOM 755 N N . LYS A 1 95 ? -0.955 -6.764 -11.860 1.00 96.38 95 LYS A N 1
ATOM 756 C CA . LYS A 1 95 ? -1.037 -7.867 -12.836 1.00 96.38 95 LYS A CA 1
ATOM 757 C C . LYS A 1 95 ? -2.405 -8.542 -12.824 1.00 96.38 95 LYS A C 1
ATOM 759 O O . LYS A 1 95 ? -2.944 -8.849 -13.885 1.00 96.38 95 LYS A O 1
ATOM 764 N N . ASP A 1 96 ? -2.975 -8.707 -11.636 1.00 96.19 96 ASP A N 1
ATOM 765 C CA . ASP A 1 96 ? -4.285 -9.323 -11.442 1.00 96.19 96 ASP A CA 1
ATOM 766 C C . ASP A 1 96 ? -5.446 -8.335 -11.658 1.00 96.19 96 ASP A C 1
ATOM 768 O O . ASP A 1 96 ? -6.607 -8.737 -11.609 1.00 96.19 96 ASP A O 1
ATOM 772 N N . LYS A 1 97 ? -5.152 -7.046 -11.901 1.00 91.75 97 LYS A N 1
ATOM 773 C CA . LYS A 1 97 ? -6.128 -5.950 -12.054 1.00 91.75 97 LYS A CA 1
ATOM 774 C C . LYS A 1 97 ? -7.078 -5.805 -10.857 1.00 91.75 97 LYS A C 1
ATOM 776 O O . LYS A 1 97 ? -8.220 -5.375 -11.007 1.00 91.75 97 LYS A O 1
ATOM 781 N N . ASN A 1 98 ? -6.610 -6.159 -9.663 1.00 92.69 98 ASN A N 1
ATOM 782 C CA . ASN A 1 98 ? -7.422 -6.146 -8.447 1.00 92.69 98 ASN A CA 1
ATOM 783 C C . ASN A 1 98 ? -7.424 -4.784 -7.742 1.00 92.69 98 ASN A C 1
ATOM 785 O O . ASN A 1 98 ? -8.382 -4.480 -7.038 1.00 92.69 98 ASN A O 1
ATOM 789 N N . TYR A 1 99 ? -6.404 -3.950 -7.966 1.00 82.94 99 TYR A N 1
ATOM 790 C CA . TYR A 1 99 ? -6.163 -2.720 -7.199 1.00 82.94 99 TYR A CA 1
ATOM 791 C C . TYR A 1 99 ? -7.297 -1.674 -7.235 1.00 82.94 99 TYR A C 1
ATOM 793 O O . TYR A 1 99 ? -7.348 -0.824 -6.356 1.00 82.94 99 TYR A O 1
ATOM 801 N N . ILE A 1 100 ? -8.226 -1.771 -8.195 1.00 85.38 100 ILE A N 1
ATOM 802 C CA . ILE A 1 100 ? -9.444 -0.939 -8.315 1.00 85.38 100 ILE A CA 1
ATOM 803 C C . ILE A 1 100 ? -10.744 -1.762 -8.300 1.00 85.38 100 ILE A C 1
ATOM 805 O O . ILE A 1 100 ? -11.811 -1.265 -8.648 1.00 85.38 100 ILE A O 1
ATOM 809 N N . LYS A 1 101 ? -10.673 -3.049 -7.944 1.00 89.00 101 LYS A N 1
ATOM 810 C CA . LYS A 1 101 ? -11.808 -3.978 -8.039 1.00 89.00 101 LYS A CA 1
ATOM 811 C C . LYS A 1 101 ? -12.898 -3.695 -7.007 1.00 89.00 101 LYS A C 1
ATOM 813 O O . LYS A 1 101 ? -14.071 -3.907 -7.297 1.00 89.00 101 LYS A O 1
ATOM 818 N N . ASP A 1 102 ? -12.512 -3.248 -5.816 1.00 88.31 102 ASP A N 1
ATOM 819 C CA . ASP A 1 102 ? -13.431 -2.953 -4.718 1.00 88.31 102 ASP A CA 1
ATOM 820 C C . ASP A 1 102 ? -13.086 -1.607 -4.075 1.00 88.31 102 ASP A C 1
ATOM 822 O O . ASP A 1 102 ? -12.513 -1.524 -2.988 1.00 88.31 102 ASP A O 1
ATOM 826 N N . ILE A 1 103 ? -13.445 -0.534 -4.779 1.00 87.94 103 ILE A N 1
ATOM 827 C CA . ILE A 1 103 ? -13.228 0.848 -4.329 1.00 87.94 103 ILE A CA 1
ATOM 828 C C . ILE A 1 103 ? -14.025 1.203 -3.063 1.00 87.94 103 ILE A C 1
ATOM 830 O O . ILE A 1 103 ? -13.725 2.196 -2.407 1.00 87.94 103 ILE A O 1
ATOM 834 N N . SER A 1 104 ? -15.036 0.401 -2.707 1.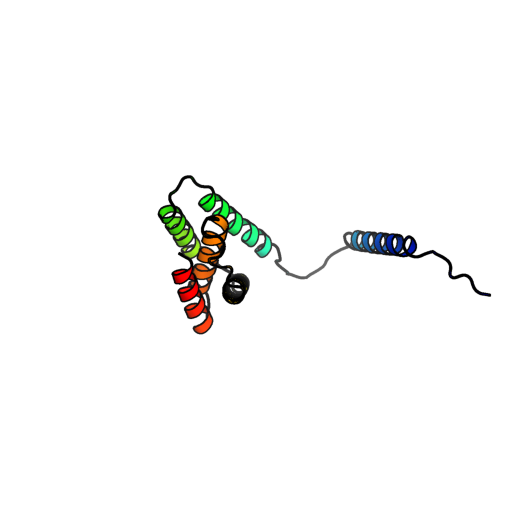00 90.06 104 SER A N 1
ATOM 835 C CA . SER A 1 104 ? -15.832 0.593 -1.490 1.00 90.06 104 SER A CA 1
ATOM 836 C C . SER A 1 104 ? -15.150 0.028 -0.241 1.00 90.06 104 SER A C 1
ATOM 838 O O . SER A 1 104 ? -15.459 0.428 0.883 1.00 90.06 104 SER A O 1
ATOM 840 N N . ASN A 1 105 ? -14.177 -0.867 -0.423 1.00 93.62 105 ASN A N 1
ATOM 841 C CA . ASN A 1 105 ? -13.413 -1.456 0.662 1.00 93.62 105 ASN A CA 1
ATOM 842 C C . ASN A 1 105 ? -12.221 -0.571 1.035 1.00 93.62 105 ASN A C 1
ATOM 844 O O . ASN A 1 105 ? -11.108 -0.709 0.524 1.00 93.62 105 ASN A O 1
ATOM 848 N N . HIS A 1 106 ? -12.463 0.339 1.977 1.00 93.88 106 HIS A N 1
ATOM 849 C CA . HIS A 1 106 ? -11.455 1.297 2.422 1.00 93.88 106 HIS A CA 1
ATOM 850 C C . HIS A 1 106 ? -10.209 0.612 3.003 1.00 93.88 106 HIS A C 1
ATOM 852 O O . HIS A 1 106 ? -9.105 1.081 2.759 1.00 93.88 106 HIS A O 1
ATOM 858 N N . GLU A 1 107 ? -10.343 -0.491 3.750 1.00 95.81 107 GLU A N 1
ATOM 859 C CA . GLU A 1 107 ? -9.182 -1.190 4.327 1.00 95.81 107 GLU A CA 1
ATOM 860 C C . GLU A 1 107 ? -8.263 -1.737 3.232 1.00 95.81 107 GLU A C 1
ATOM 862 O O . GLU A 1 107 ? -7.044 -1.561 3.291 1.00 95.81 107 GLU A O 1
ATOM 867 N N . TYR A 1 108 ? -8.848 -2.348 2.203 1.00 95.19 108 TYR A N 1
ATOM 868 C CA . TYR A 1 108 ? -8.114 -2.853 1.050 1.00 95.19 108 TYR A CA 1
ATOM 869 C C . TYR A 1 108 ? -7.423 -1.721 0.273 1.00 95.19 108 TYR A C 1
ATOM 871 O O . TYR A 1 108 ? -6.213 -1.780 0.038 1.00 95.19 108 TYR A O 1
ATOM 879 N N . MET A 1 109 ? -8.159 -0.653 -0.047 1.00 94.69 109 MET A N 1
ATOM 880 C CA . MET A 1 109 ? -7.630 0.507 -0.771 1.00 94.69 109 MET A CA 1
ATOM 881 C C . MET A 1 109 ? -6.484 1.181 -0.005 1.00 94.69 109 MET A C 1
ATOM 883 O O . MET A 1 109 ? -5.385 1.358 -0.535 1.00 94.69 109 MET A O 1
ATOM 887 N N . LEU A 1 110 ? -6.691 1.479 1.281 1.00 96.56 110 LEU A N 1
ATOM 888 C CA . LEU A 1 110 ? -5.675 2.097 2.137 1.00 96.56 110 LEU A CA 1
ATOM 889 C C . LEU A 1 110 ? -4.461 1.180 2.333 1.00 96.56 110 LEU A C 1
ATOM 891 O O . LEU A 1 110 ? -3.337 1.671 2.419 1.00 96.56 110 LEU A O 1
ATOM 895 N N . THR A 1 111 ? -4.651 -0.144 2.342 1.00 96.94 111 THR A N 1
ATOM 896 C CA . THR A 1 111 ? -3.545 -1.116 2.369 1.00 96.94 111 THR A CA 1
ATOM 897 C C . THR A 1 111 ? -2.664 -1.006 1.129 1.00 96.94 111 THR A C 1
ATOM 899 O O . THR A 1 111 ? -1.436 -1.010 1.242 1.00 96.94 111 THR A O 1
ATOM 902 N N . ASN A 1 112 ? -3.269 -0.901 -0.051 1.00 97.00 112 ASN A N 1
ATOM 903 C CA . ASN A 1 112 ? -2.539 -0.766 -1.308 1.00 97.00 112 ASN A CA 1
ATOM 904 C C . ASN A 1 112 ? -1.798 0.575 -1.387 1.00 97.00 112 ASN A C 1
ATOM 906 O O . ASN A 1 112 ? -0.610 0.587 -1.707 1.00 97.00 112 ASN A O 1
ATOM 910 N N . ILE A 1 113 ? -2.454 1.666 -0.979 1.00 96.94 113 ILE A N 1
ATOM 911 C CA . ILE A 1 113 ? -1.877 3.017 -0.894 1.00 96.94 113 ILE A CA 1
ATOM 912 C C . ILE A 1 113 ? -0.702 3.073 0.093 1.00 96.94 113 ILE A C 1
ATOM 914 O O . ILE A 1 113 ? 0.327 3.689 -0.192 1.00 96.94 113 ILE A O 1
ATOM 918 N N . PHE A 1 114 ? -0.831 2.428 1.255 1.00 98.00 114 PHE A N 1
ATOM 919 C CA . PHE A 1 114 ? 0.244 2.345 2.242 1.00 98.00 114 PHE A CA 1
ATOM 920 C C . PHE A 1 114 ? 1.469 1.639 1.662 1.00 98.00 114 PHE A C 1
ATOM 922 O O . PHE A 1 114 ? 2.571 2.187 1.684 1.00 98.00 114 PHE A O 1
ATOM 929 N N . LYS A 1 115 ? 1.277 0.434 1.111 1.00 98.00 115 LYS A N 1
ATOM 930 C CA . LYS A 1 115 ? 2.366 -0.366 0.539 1.00 98.00 115 LYS A CA 1
ATOM 931 C C . LYS A 1 115 ? 3.081 0.393 -0.572 1.00 98.00 115 LYS A C 1
ATOM 933 O O . LYS A 1 115 ? 4.307 0.437 -0.569 1.00 98.00 115 LYS A O 1
ATOM 938 N N . SER A 1 116 ? 2.339 1.016 -1.486 1.00 98.19 116 SER A N 1
ATOM 939 C CA . SER A 1 116 ? 2.926 1.747 -2.608 1.00 98.19 116 SER A CA 1
ATOM 940 C C . SER A 1 116 ? 3.745 2.956 -2.157 1.00 98.19 116 SER A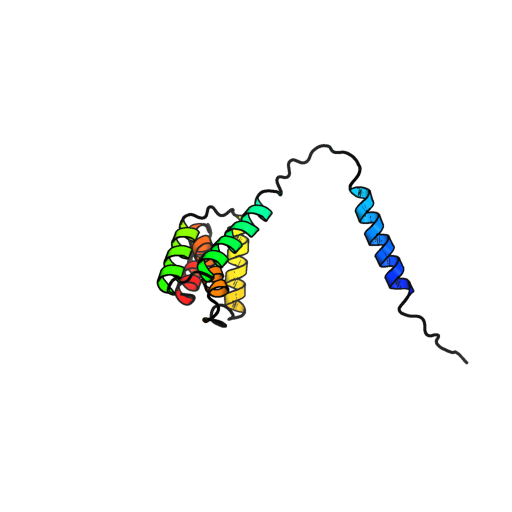 C 1
ATOM 942 O O . SER A 1 116 ? 4.872 3.119 -2.613 1.00 98.19 116 SER A O 1
ATOM 944 N N . GLN A 1 117 ? 3.254 3.748 -1.199 1.00 98.25 117 GLN A N 1
ATOM 945 C CA . GLN A 1 117 ? 4.021 4.877 -0.655 1.00 98.25 117 GLN A CA 1
ATOM 946 C C . GLN A 1 117 ? 5.270 4.422 0.110 1.00 98.25 117 GLN A C 1
ATOM 948 O O . GLN A 1 117 ? 6.328 5.041 0.001 1.00 98.25 117 GLN A O 1
ATOM 953 N N . VAL A 1 118 ? 5.183 3.325 0.869 1.00 98.25 118 VAL A N 1
ATOM 954 C CA . VAL A 1 118 ? 6.359 2.762 1.545 1.00 98.25 118 VAL A CA 1
ATOM 955 C C . VAL A 1 118 ? 7.399 2.298 0.522 1.00 98.25 118 VAL A C 1
ATOM 957 O O . VAL A 1 118 ? 8.586 2.563 0.712 1.00 98.25 118 VAL A O 1
ATOM 960 N N . VAL A 1 119 ? 6.984 1.651 -0.570 1.00 98.56 119 VAL A N 1
ATOM 961 C CA . VAL A 1 119 ? 7.903 1.194 -1.622 1.00 98.56 119 VAL A CA 1
ATOM 962 C C . VAL A 1 119 ? 8.539 2.371 -2.360 1.00 98.56 119 VAL A C 1
ATOM 964 O O . VAL A 1 119 ? 9.761 2.412 -2.442 1.00 98.56 119 VAL A O 1
ATOM 967 N N . ASP A 1 120 ? 7.761 3.353 -2.822 1.00 98.31 120 ASP A N 1
ATOM 968 C CA . ASP A 1 120 ? 8.278 4.550 -3.511 1.00 98.31 120 ASP A CA 1
ATOM 969 C C . ASP A 1 120 ? 9.374 5.256 -2.687 1.00 98.31 120 ASP A C 1
ATOM 971 O O . ASP A 1 120 ? 10.448 5.621 -3.175 1.00 98.31 120 ASP A O 1
ATOM 975 N N . ARG A 1 121 ? 9.156 5.375 -1.377 1.00 97.00 121 ARG A N 1
ATOM 976 C CA . ARG A 1 121 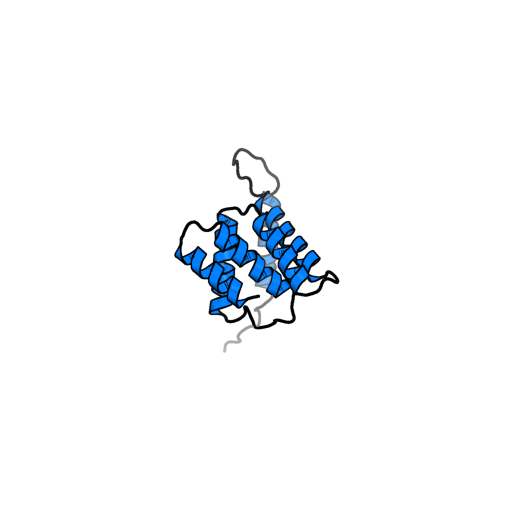? 10.095 6.074 -0.495 1.00 97.00 121 ARG A CA 1
ATOM 977 C C . ARG A 1 121 ? 11.364 5.291 -0.175 1.00 97.00 121 ARG A C 1
ATOM 979 O O . ARG A 1 121 ? 12.383 5.919 0.103 1.00 97.00 121 ARG A O 1
ATOM 986 N N . ASN A 1 122 ? 11.306 3.960 -0.160 1.00 97.44 122 ASN A N 1
ATOM 987 C CA . ASN A 1 122 ? 12.370 3.126 0.410 1.00 97.44 122 ASN A CA 1
ATOM 988 C C . ASN A 1 122 ? 13.036 2.172 -0.598 1.00 97.44 122 ASN A C 1
ATOM 990 O O . ASN A 1 122 ? 14.079 1.597 -0.283 1.00 97.44 122 ASN A O 1
ATOM 994 N N . ALA A 1 123 ? 12.470 1.983 -1.792 1.00 97.50 123 ALA A N 1
ATOM 995 C CA . ALA A 1 123 ? 13.092 1.182 -2.840 1.00 97.50 123 ALA A CA 1
ATOM 996 C C . ALA A 1 123 ? 14.377 1.853 -3.350 1.00 97.50 123 ALA A C 1
ATOM 998 O O . ALA A 1 123 ? 14.411 3.055 -3.614 1.00 97.50 123 ALA A O 1
ATOM 999 N N . LEU A 1 124 ? 15.434 1.052 -3.507 1.00 95.62 124 LEU A N 1
ATOM 1000 C CA . LEU A 1 124 ? 16.705 1.504 -4.086 1.00 95.62 124 LEU A CA 1
ATOM 1001 C C . LEU A 1 124 ? 16.645 1.541 -5.618 1.00 95.62 124 LEU A C 1
ATOM 1003 O O . LEU A 1 124 ? 17.238 2.413 -6.248 1.00 95.62 124 LEU A O 1
ATOM 1007 N N . GLU A 1 125 ? 15.902 0.605 -6.208 1.00 95.75 125 GLU A N 1
ATOM 1008 C CA . GLU A 1 125 ? 15.790 0.447 -7.653 1.00 95.75 125 GLU A CA 1
ATOM 1009 C C . GLU A 1 125 ? 14.775 1.435 -8.235 1.00 95.75 125 GLU A C 1
ATOM 1011 O O . GLU A 1 125 ? 13.582 1.377 -7.919 1.00 95.75 125 GLU A O 1
ATOM 1016 N N . LYS A 1 126 ? 15.235 2.303 -9.146 1.00 96.62 126 LYS A N 1
ATOM 1017 C CA . LYS A 1 126 ? 14.387 3.301 -9.816 1.00 96.62 126 LYS A CA 1
ATOM 1018 C C . LYS A 1 126 ? 13.130 2.695 -10.469 1.00 96.62 126 LYS A C 1
ATOM 1020 O O . LYS A 1 126 ? 12.063 3.259 -10.259 1.00 96.62 126 LYS A O 1
ATOM 1025 N N . PRO A 1 127 ? 13.187 1.552 -11.186 1.00 98.12 127 PRO A N 1
ATOM 1026 C CA . PRO A 1 127 ? 11.989 0.988 -11.812 1.00 98.12 127 PRO A CA 1
ATOM 1027 C C . PRO A 1 127 ? 10.895 0.606 -10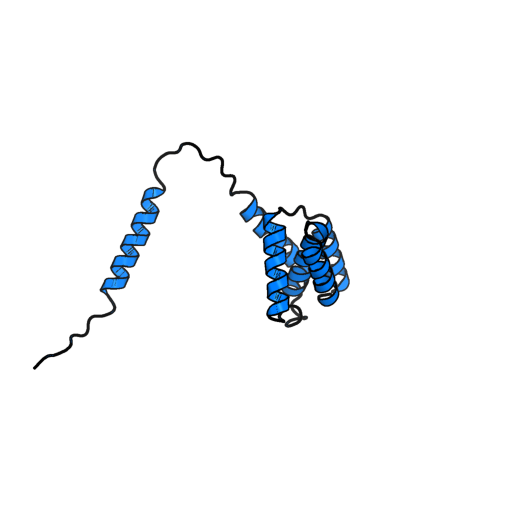.812 1.00 98.12 127 PRO A C 1
ATOM 1029 O O . PRO A 1 127 ? 9.717 0.833 -11.070 1.00 98.12 127 PRO A O 1
ATOM 1032 N N . LEU A 1 128 ? 11.272 0.042 -9.658 1.00 97.75 128 LEU A N 1
ATOM 1033 C CA . LEU A 1 128 ? 10.308 -0.328 -8.622 1.00 97.75 128 LEU A CA 1
ATOM 1034 C C . LEU A 1 128 ? 9.710 0.915 -7.959 1.00 97.75 128 LEU A C 1
ATOM 1036 O O . LEU A 1 128 ? 8.519 0.940 -7.660 1.00 97.75 128 LEU A O 1
ATOM 1040 N N . LYS A 1 129 ? 10.536 1.943 -7.759 1.00 98.00 129 LYS A N 1
ATOM 1041 C CA . LYS A 1 129 ? 10.107 3.232 -7.230 1.00 98.00 129 LYS A CA 1
ATOM 1042 C C . LYS A 1 129 ? 9.097 3.923 -8.150 1.00 98.00 129 LYS A C 1
ATOM 1044 O O . LYS A 1 129 ? 8.005 4.251 -7.698 1.00 98.00 129 LYS A O 1
ATOM 1049 N N . ASP A 1 130 ? 9.431 4.067 -9.433 1.00 98.31 130 ASP A N 1
ATOM 1050 C CA . ASP A 1 130 ? 8.547 4.669 -10.438 1.00 98.31 130 ASP A CA 1
ATOM 1051 C C . ASP A 1 130 ? 7.224 3.889 -10.531 1.00 98.31 130 ASP A C 1
ATOM 1053 O O . ASP A 1 130 ? 6.146 4.475 -10.462 1.00 98.31 130 ASP A O 1
ATOM 1057 N N . PHE A 1 131 ? 7.296 2.552 -10.581 1.00 98.38 131 PHE A N 1
ATOM 1058 C CA . PHE A 1 131 ? 6.105 1.702 -10.579 1.00 98.38 131 PHE A CA 1
ATOM 1059 C C . PHE A 1 131 ? 5.235 1.924 -9.336 1.00 98.38 131 PHE A C 1
ATOM 1061 O O . PHE A 1 131 ? 4.015 2.023 -9.445 1.00 98.38 131 PHE A O 1
ATOM 1068 N N . ALA A 1 132 ? 5.837 1.995 -8.147 1.00 98.25 132 ALA A N 1
ATOM 1069 C CA . ALA A 1 132 ? 5.100 2.200 -6.907 1.00 98.25 132 ALA A CA 1
ATOM 1070 C C . ALA A 1 132 ? 4.428 3.579 -6.855 1.00 98.25 132 ALA A C 1
ATOM 1072 O O . ALA A 1 132 ? 3.285 3.683 -6.405 1.00 98.25 132 ALA A O 1
ATOM 1073 N N . PHE A 1 133 ? 5.100 4.613 -7.358 1.00 97.88 133 PHE A N 1
ATOM 1074 C CA . PHE A 1 133 ? 4.535 5.950 -7.504 1.00 97.88 133 PHE A CA 1
ATOM 1075 C C . PHE A 1 133 ? 3.342 5.960 -8.471 1.00 97.88 133 PHE A C 1
ATOM 1077 O O . PHE A 1 133 ? 2.275 6.472 -8.131 1.00 97.88 133 PHE A O 1
ATOM 1084 N N . ASP A 1 134 ? 3.468 5.336 -9.642 1.00 97.38 134 ASP A N 1
ATOM 1085 C CA . ASP A 1 134 ? 2.369 5.240 -10.606 1.00 97.38 134 ASP A CA 1
ATOM 1086 C C . ASP A 1 134 ? 1.198 4.427 -10.047 1.00 97.38 134 ASP A C 1
ATOM 1088 O O . ASP A 1 134 ? 0.046 4.859 -10.117 1.00 97.38 134 ASP A O 1
ATOM 1092 N N . PHE A 1 135 ? 1.472 3.280 -9.424 1.00 96.88 135 PHE A N 1
ATOM 1093 C CA . PHE A 1 135 ? 0.454 2.454 -8.778 1.00 96.88 135 PHE A CA 1
ATOM 1094 C C . PHE A 1 135 ? -0.312 3.244 -7.709 1.00 96.88 135 PHE A C 1
ATOM 1096 O O . PHE A 1 135 ? -1.543 3.214 -7.684 1.00 96.88 135 PHE A O 1
ATOM 1103 N N . TRP A 1 136 ? 0.398 3.992 -6.859 1.00 94.62 136 TRP A N 1
ATOM 1104 C CA . TRP A 1 136 ? -0.203 4.853 -5.840 1.00 94.62 136 TRP A CA 1
ATOM 1105 C C . TRP A 1 136 ? -1.142 5.900 -6.448 1.00 94.62 136 TRP A C 1
ATOM 1107 O O . TRP A 1 136 ? -2.276 6.043 -5.993 1.00 94.62 136 TRP A O 1
ATOM 1117 N N . GLN A 1 137 ? -0.700 6.605 -7.493 1.00 92.31 137 GLN A N 1
ATOM 1118 C CA . GLN A 1 137 ? -1.504 7.638 -8.150 1.00 92.31 137 GLN A CA 1
ATOM 1119 C C . GLN A 1 137 ? -2.776 7.089 -8.799 1.00 92.31 137 GLN A C 1
ATOM 1121 O O . GLN A 1 137 ? -3.763 7.813 -8.882 1.00 92.31 137 GLN A O 1
ATOM 1126 N N . ASN A 1 138 ? -2.750 5.830 -9.238 1.00 91.12 138 ASN A N 1
ATOM 1127 C CA . ASN A 1 138 ? -3.893 5.144 -9.841 1.00 91.12 138 ASN A CA 1
ATOM 1128 C C . ASN A 1 138 ? -4.768 4.397 -8.818 1.00 91.12 138 ASN A C 1
ATOM 1130 O O . ASN A 1 138 ? -5.767 3.797 -9.208 1.00 91.12 138 ASN A O 1
ATOM 1134 N N . SER A 1 139 ? -4.390 4.405 -7.536 1.00 85.75 139 SER A N 1
ATOM 1135 C CA . SER A 1 139 ? -5.118 3.733 -6.450 1.00 85.75 139 SER A CA 1
ATOM 1136 C C . SER A 1 139 ? -5.803 4.701 -5.481 1.00 85.75 139 SER A C 1
ATOM 1138 O O . SER A 1 139 ? -6.426 4.237 -4.535 1.00 85.75 139 SER A O 1
ATOM 1140 N N . LYS A 1 140 ? -5.640 6.018 -5.641 1.00 73.44 140 LYS A N 1
ATOM 1141 C CA . LYS A 1 140 ? -6.258 7.033 -4.771 1.00 73.44 140 LYS A CA 1
ATOM 1142 C C . LYS A 1 140 ? -7.606 7.514 -5.299 1.00 73.44 140 LYS A C 1
ATOM 1144 O O . LYS A 1 140 ? -7.794 7.483 -6.535 1.00 73.44 140 LYS A O 1
#

pLDDT: mean 81.09, std 21.32, range [38.97, 98.56]

Secondary structure (DSSP, 8-state):
--------SHHHHHHHHHHHHHHHHTTSS--------TTHHHHHHHHHHHHHHHHHHSS--HHHHHHHHHHHHHH----HHHHHHHHHHHHHHHHTT-TTTTTT-HHHHHHHHHHHHHHHHH-SSHHHHHHHHHHHHTT-

Organism: NCBI:txid1890302